Protein AF-G5HTU9-F1 (afdb_monomer_lite)

Sequence (169 aa):
MPLFLYNPYCRKKLRLLSTNLLGSVDKVDIRNYYQKNGSIEEQVMELTSGKGVNKVIIAGGDVDTFLTAIKVLKPGGKIGKVNYIGEGDYIKIPRVEWGCGMGHKQISAGLMPGGRLRMEKLISLIETGRINPSRLVTHKFYGFDKVEEALLMMKDKPRDLIQPIVFIE

pLDDT: mean 80.57, std 23.9, range [22.2, 98.25]

Organism: NCBI:txid742733

Secondary structure (DSSP, 8-state):
-EEEE--TTS-S--------TTS---------TTTSSS-HHHHHHHHTTT--EEEEEE-S--TTHHHHHHHHEEEEEEEEE-----S-S-----TTTTTTTTS--EEEE-PPP-SHHHHHHHHHHHHTTS--GGGGEEEEEESTTHHHHHHHHHHH--TT-SEEEEE--

InterPro domains:
  IPR036291 NAD(P)-binding domain superfamily [SSF51735] (35-130)

Structure (mmCIF, N/CA/C/O backbone):
data_AF-G5HTU9-F1
#
_entry.id   AF-G5HTU9-F1
#
loop_
_atom_site.group_PDB
_atom_site.id
_atom_site.type_symbol
_atom_site.label_atom_id
_atom_site.label_alt_id
_atom_site.label_comp_id
_atom_site.label_asym_id
_atom_site.label_entity_id
_atom_site.label_seq_id
_atom_site.pdbx_PDB_ins_code
_atom_site.Cartn_x
_atom_site.Cartn_y
_atom_site.Cartn_z
_atom_site.occupancy
_atom_site.B_iso_or_equiv
_atom_site.auth_seq_id
_atom_site.auth_comp_id
_atom_site.auth_asym_id
_atom_site.auth_atom_id
_atom_site.pdbx_PDB_model_num
ATOM 1 N N . MET A 1 1 ? -8.155 -9.174 11.747 1.00 34.41 1 MET A N 1
ATOM 2 C CA . MET A 1 1 ? -8.238 -8.793 10.319 1.00 34.41 1 MET A CA 1
ATOM 3 C C . MET A 1 1 ? -7.365 -7.568 10.007 1.00 34.41 1 MET A C 1
ATOM 5 O O . MET A 1 1 ? -7.586 -6.542 10.653 1.00 34.41 1 MET A O 1
ATOM 9 N N . PRO A 1 2 ? -6.352 -7.675 9.118 1.00 32.47 2 PRO A N 1
ATOM 10 C CA . PRO A 1 2 ? -5.620 -6.539 8.549 1.00 32.47 2 PRO A CA 1
ATOM 11 C C . PRO A 1 2 ? -6.308 -5.976 7.287 1.00 32.47 2 PRO A C 1
ATOM 13 O O . PRO A 1 2 ? -6.777 -6.735 6.446 1.00 32.47 2 PRO A O 1
ATOM 16 N N . LEU A 1 3 ? -6.372 -4.651 7.171 1.00 42.00 3 LEU A N 1
ATOM 17 C CA . LEU A 1 3 ? -6.901 -3.884 6.036 1.00 42.00 3 LEU A CA 1
ATOM 18 C C . LEU A 1 3 ? -5.735 -3.336 5.208 1.00 42.00 3 LEU A C 1
ATOM 20 O O . LEU A 1 3 ? -4.813 -2.810 5.811 1.00 42.00 3 LEU A O 1
ATOM 24 N N . PHE A 1 4 ? -5.764 -3.386 3.877 1.00 42.66 4 PHE A N 1
ATOM 25 C CA . PHE A 1 4 ? -4.778 -2.696 3.031 1.00 42.66 4 PHE A CA 1
ATOM 26 C C . PHE A 1 4 ? -5.467 -1.573 2.249 1.00 42.66 4 PHE A C 1
ATOM 28 O O . PHE A 1 4 ? -6.400 -1.838 1.496 1.00 42.66 4 PHE A O 1
ATOM 35 N N . LEU A 1 5 ? -5.015 -0.331 2.435 1.00 47.06 5 LEU A N 1
ATOM 36 C CA . LEU A 1 5 ? -5.490 0.847 1.705 1.00 47.06 5 LEU A CA 1
ATOM 37 C C . LEU A 1 5 ? -4.449 1.234 0.644 1.00 47.06 5 LEU A C 1
ATOM 39 O O . LEU A 1 5 ? -3.258 1.330 0.948 1.00 47.06 5 LEU A O 1
ATOM 43 N N . TYR A 1 6 ? -4.892 1.407 -0.603 1.00 40.38 6 TYR A N 1
ATOM 44 C CA . TYR A 1 6 ? -4.060 1.666 -1.781 1.00 40.38 6 TYR A CA 1
ATOM 45 C C . TYR A 1 6 ? -4.617 2.842 -2.612 1.00 40.38 6 TYR A C 1
ATOM 47 O O . TYR A 1 6 ? -5.797 3.164 -2.522 1.00 40.38 6 TYR A O 1
ATOM 55 N N . ASN A 1 7 ? -3.750 3.499 -3.389 1.00 39.03 7 ASN A N 1
ATOM 56 C CA . ASN A 1 7 ? -3.936 4.839 -3.967 1.00 39.03 7 ASN A CA 1
ATOM 57 C C . ASN A 1 7 ? -4.944 4.902 -5.148 1.00 39.03 7 ASN A C 1
ATOM 59 O O . ASN A 1 7 ? -4.888 4.015 -6.003 1.00 39.03 7 ASN A O 1
ATOM 63 N N . PRO A 1 8 ? -5.760 5.976 -5.284 1.00 37.50 8 PRO A N 1
ATOM 64 C CA . PRO A 1 8 ? -6.636 6.238 -6.442 1.00 37.50 8 PRO A CA 1
ATOM 65 C C . PRO A 1 8 ? -5.944 6.418 -7.813 1.00 37.50 8 PRO A C 1
ATOM 67 O O . PRO A 1 8 ? -6.602 6.274 -8.843 1.00 37.50 8 PRO A O 1
ATOM 70 N N . TYR A 1 9 ? -4.635 6.677 -7.879 1.00 39.94 9 TYR A N 1
ATOM 71 C CA . TYR A 1 9 ? -3.919 6.838 -9.156 1.00 39.94 9 TYR A CA 1
ATOM 72 C C . TYR A 1 9 ? -3.572 5.517 -9.856 1.00 39.94 9 TYR A C 1
ATOM 74 O O . TYR A 1 9 ? -3.243 5.520 -11.037 1.00 39.94 9 TYR A O 1
ATOM 82 N N . CYS A 1 10 ? -3.675 4.380 -9.167 1.00 37.09 10 CYS A N 1
ATOM 83 C CA . CYS A 1 10 ? -3.640 3.067 -9.802 1.00 37.09 10 CYS A CA 1
ATOM 84 C C . CYS A 1 10 ? -5.078 2.548 -9.855 1.00 37.09 10 CYS A C 1
ATOM 86 O O . CYS A 1 10 ? -5.575 1.972 -8.889 1.00 37.09 10 CYS A O 1
ATOM 88 N N . ARG A 1 11 ? -5.761 2.710 -10.996 1.00 38.88 11 ARG A N 1
ATOM 89 C CA . ARG A 1 11 ? -7.130 2.196 -11.240 1.00 38.88 11 ARG A CA 1
ATOM 90 C C . ARG A 1 11 ? -7.223 0.657 -11.278 1.00 38.88 11 ARG A C 1
ATOM 92 O O . ARG A 1 11 ? -8.135 0.099 -11.885 1.00 38.88 11 ARG A O 1
ATOM 99 N N . LYS A 1 12 ? -6.308 -0.054 -10.617 1.00 33.50 12 LYS A N 1
ATOM 100 C CA . LYS A 1 12 ? -6.437 -1.473 -10.299 1.00 33.50 12 LYS A CA 1
ATOM 101 C C . LYS A 1 12 ? -6.862 -1.617 -8.846 1.00 33.50 12 LYS A C 1
ATOM 103 O O . LYS A 1 12 ? -6.066 -1.408 -7.941 1.00 33.50 12 LYS A O 1
ATOM 108 N N . LYS A 1 13 ? -8.131 -2.006 -8.682 1.00 33.81 13 LYS A N 1
ATOM 109 C CA . LYS A 1 13 ? -8.723 -2.747 -7.557 1.00 33.81 13 LYS A CA 1
ATOM 110 C C . LYS A 1 13 ? -8.039 -2.481 -6.206 1.00 33.81 13 LYS A C 1
ATOM 112 O O . LYS A 1 13 ? -7.038 -3.120 -5.891 1.00 33.81 13 LYS A O 1
ATOM 117 N N . LEU A 1 14 ? -8.624 -1.605 -5.383 1.00 33.94 14 LEU A N 1
ATOM 118 C CA . LEU A 1 14 ? -8.323 -1.540 -3.951 1.00 33.94 14 LEU A CA 1
ATOM 119 C C . LEU A 1 14 ? -8.501 -2.954 -3.377 1.00 33.94 14 LEU A C 1
ATOM 121 O O . LEU A 1 14 ? -9.623 -3.415 -3.195 1.00 33.94 14 LEU A O 1
ATOM 125 N N . ARG A 1 15 ? -7.406 -3.694 -3.197 1.00 35.00 15 ARG A N 1
ATOM 126 C CA . ARG A 1 15 ? -7.474 -5.090 -2.775 1.00 35.00 15 ARG A CA 1
ATOM 127 C C . ARG A 1 15 ? -7.245 -5.132 -1.280 1.00 35.00 15 ARG A C 1
ATOM 129 O O . ARG A 1 15 ? -6.113 -5.078 -0.807 1.00 35.00 15 ARG A O 1
ATOM 136 N N . LEU A 1 16 ? -8.342 -5.244 -0.546 1.00 35.56 16 LEU A N 1
ATOM 137 C CA . LEU A 1 16 ? -8.274 -5.636 0.845 1.00 35.56 16 LEU A CA 1
ATOM 138 C C . LEU A 1 16 ? -7.756 -7.070 0.929 1.00 35.56 16 LEU A C 1
ATOM 140 O O . LEU A 1 16 ? -8.362 -7.985 0.378 1.00 35.56 16 LEU A O 1
ATOM 144 N N . LEU A 1 17 ? -6.624 -7.276 1.592 1.00 32.84 17 LEU A N 1
ATOM 145 C CA . LEU A 1 17 ? -6.126 -8.612 1.898 1.00 32.84 17 LEU A CA 1
ATOM 146 C C . LEU A 1 17 ? -6.204 -8.821 3.409 1.00 32.84 17 LEU A C 1
ATOM 148 O O . LEU A 1 17 ? -5.296 -8.454 4.150 1.00 32.84 17 LEU A O 1
ATOM 152 N N . SER A 1 18 ? -7.305 -9.416 3.863 1.00 32.22 18 SER A N 1
ATOM 153 C CA . SER A 1 18 ? -7.411 -9.970 5.208 1.00 32.22 18 SER A CA 1
ATOM 154 C C . SER A 1 18 ? -6.651 -11.294 5.280 1.00 32.22 18 SER A C 1
ATOM 156 O O . SER A 1 18 ? -6.991 -12.259 4.602 1.00 32.22 18 SER A O 1
ATOM 158 N N . THR A 1 19 ? -5.627 -11.371 6.126 1.00 26.28 19 THR A N 1
ATOM 159 C CA . THR A 1 19 ? -5.022 -12.641 6.545 1.00 26.28 19 THR A CA 1
ATOM 160 C C . THR A 1 19 ? -5.376 -12.913 8.006 1.00 26.28 19 THR A C 1
ATOM 162 O O . THR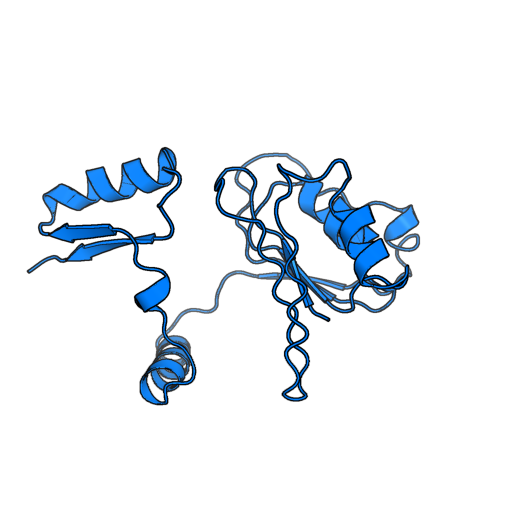 A 1 19 ? -5.076 -12.110 8.894 1.00 26.28 19 THR A O 1
ATOM 165 N N . ASN A 1 20 ? -6.044 -14.040 8.262 1.00 26.05 20 ASN A N 1
ATOM 166 C CA . ASN A 1 20 ? -6.108 -14.650 9.588 1.00 26.05 20 ASN A CA 1
ATOM 167 C C . ASN A 1 20 ? -4.955 -15.658 9.709 1.00 26.05 20 ASN A C 1
ATOM 169 O O . ASN A 1 20 ? -4.642 -16.377 8.765 1.00 26.05 20 ASN A O 1
ATOM 173 N N . LEU A 1 21 ? -4.324 -15.707 10.883 1.00 28.39 21 LEU A N 1
ATOM 174 C CA . LEU A 1 21 ? -3.173 -16.560 11.220 1.00 28.39 21 LEU A CA 1
ATOM 175 C C . LEU A 1 21 ? -3.516 -18.067 11.348 1.00 28.39 21 LEU A C 1
ATOM 177 O O . LEU A 1 21 ? -2.712 -18.820 11.879 1.00 28.39 21 LEU A O 1
ATOM 181 N N . LEU A 1 22 ? -4.688 -18.510 10.873 1.00 23.61 22 LEU A N 1
ATOM 182 C CA . LEU A 1 22 ? -5.266 -19.836 11.153 1.00 23.61 22 LEU A CA 1
ATOM 183 C C . LEU A 1 22 ? -5.683 -20.646 9.907 1.00 23.61 22 LEU A C 1
ATOM 185 O O . LEU A 1 22 ? -6.482 -21.566 10.005 1.00 23.61 22 LEU A O 1
ATOM 189 N N . GLY A 1 23 ? -5.139 -20.355 8.723 1.00 25.12 23 GLY A N 1
ATOM 190 C CA . GLY A 1 23 ? -5.302 -21.241 7.556 1.00 25.12 23 GLY A CA 1
ATOM 191 C C . GLY A 1 23 ? -6.680 -21.228 6.871 1.00 25.12 23 GLY A C 1
ATOM 192 O O . GLY A 1 23 ? -6.787 -21.733 5.758 1.00 25.12 23 GLY A O 1
ATOM 193 N N . SER A 1 24 ? -7.702 -20.578 7.435 1.00 22.20 24 SER A N 1
ATOM 194 C CA . SER A 1 24 ? -8.938 -20.226 6.726 1.00 22.20 24 SER A CA 1
ATOM 195 C C . SER A 1 24 ? -8.821 -18.814 6.144 1.00 22.20 24 SER A C 1
ATOM 197 O O . SER A 1 24 ? -8.826 -17.799 6.847 1.00 22.20 24 SER A O 1
ATOM 199 N N . VAL A 1 25 ? -8.634 -18.734 4.827 1.00 31.20 25 VAL A N 1
ATOM 200 C CA . VAL A 1 25 ? -8.577 -17.454 4.116 1.00 31.20 25 VAL A CA 1
ATOM 201 C C . VAL A 1 25 ? -10.006 -16.994 3.841 1.00 31.20 25 VAL A C 1
ATOM 203 O O . VAL A 1 25 ? -10.514 -17.182 2.737 1.00 31.20 25 VAL A O 1
ATOM 206 N N . ASP A 1 26 ? -10.644 -16.350 4.815 1.00 27.16 26 ASP A N 1
ATOM 207 C CA . ASP A 1 26 ? -11.806 -15.509 4.524 1.00 27.16 26 ASP A CA 1
ATOM 208 C C . ASP A 1 26 ? -11.289 -14.288 3.750 1.00 27.16 26 ASP A C 1
ATOM 210 O O . ASP A 1 26 ? -10.892 -13.263 4.315 1.00 27.16 26 ASP A O 1
ATOM 214 N N . LYS A 1 27 ? -11.170 -14.447 2.427 1.00 30.50 27 LYS A N 1
ATOM 215 C CA . LYS A 1 27 ? -10.843 -13.369 1.494 1.00 30.50 27 LYS A CA 1
ATOM 216 C C . LYS A 1 27 ? -12.007 -12.389 1.510 1.00 30.50 27 LYS A C 1
ATOM 218 O O . LYS A 1 27 ? -12.989 -12.586 0.799 1.00 30.50 27 LYS A O 1
ATOM 223 N N . VAL A 1 28 ? -11.885 -11.313 2.274 1.00 35.22 28 VAL A N 1
ATOM 224 C CA . VAL A 1 28 ? -12.794 -10.179 2.129 1.00 35.22 28 VAL A CA 1
ATOM 225 C C . VAL A 1 28 ? -12.364 -9.414 0.874 1.00 35.22 28 VAL A C 1
ATOM 227 O O . VAL A 1 28 ? -11.503 -8.541 0.916 1.00 35.22 28 VAL A O 1
ATOM 230 N N . ASP A 1 29 ? -12.906 -9.812 -0.280 1.00 38.22 29 ASP A N 1
ATOM 231 C CA . ASP A 1 29 ? -12.712 -9.150 -1.576 1.00 38.22 29 ASP A CA 1
ATOM 232 C C . ASP A 1 29 ? -13.534 -7.853 -1.586 1.00 38.22 29 ASP A C 1
ATOM 234 O O . ASP A 1 29 ? -14.708 -7.857 -1.961 1.00 38.22 29 ASP A O 1
ATOM 238 N N . ILE A 1 30 ? -12.938 -6.732 -1.160 1.00 46.31 30 ILE A N 1
ATOM 239 C CA . ILE A 1 30 ? -13.519 -5.412 -1.441 1.00 46.31 30 ILE A CA 1
ATOM 240 C C . ILE A 1 30 ? -13.403 -5.188 -2.947 1.00 46.31 30 ILE A C 1
ATOM 242 O O . ILE A 1 30 ? -12.391 -4.734 -3.482 1.00 46.31 30 ILE A O 1
ATOM 246 N N . ARG A 1 31 ? -14.453 -5.584 -3.662 1.00 40.22 31 ARG A N 1
ATOM 247 C CA . ARG A 1 31 ? -14.593 -5.318 -5.086 1.00 40.22 31 ARG A CA 1
ATOM 248 C C . ARG A 1 31 ? -14.953 -3.849 -5.259 1.00 40.22 31 ARG A C 1
ATOM 250 O O . ARG A 1 31 ? -16.093 -3.470 -5.039 1.00 40.22 31 ARG A O 1
ATOM 257 N N . ASN A 1 32 ? -13.975 -3.093 -5.750 1.00 48.50 32 ASN A N 1
ATOM 258 C CA . ASN A 1 32 ? -14.140 -1.826 -6.460 1.00 48.50 32 ASN A CA 1
ATOM 259 C C . ASN A 1 32 ? -14.778 -0.672 -5.672 1.00 48.50 32 ASN A C 1
ATOM 261 O O . ASN A 1 32 ? -15.993 -0.519 -5.642 1.00 48.50 32 ASN A O 1
ATOM 265 N N . TYR A 1 33 ? -13.919 0.266 -5.262 1.00 45.69 33 TYR A N 1
ATOM 266 C CA . TYR A 1 33 ? -14.271 1.668 -4.996 1.00 45.69 33 TYR A CA 1
ATOM 267 C C . TYR A 1 33 ? -15.170 2.288 -6.093 1.00 45.69 33 TYR A C 1
ATOM 269 O O . TYR A 1 33 ? -16.006 3.127 -5.802 1.00 45.69 33 TYR A O 1
ATOM 277 N N . TYR A 1 34 ? -15.030 1.840 -7.350 1.00 44.84 34 TYR A N 1
ATOM 278 C CA . TYR A 1 34 ? -15.718 2.408 -8.518 1.00 44.84 34 TYR A CA 1
ATOM 279 C C . TYR A 1 34 ? -17.056 1.753 -8.911 1.00 44.84 34 TYR A C 1
ATOM 281 O O . TYR A 1 34 ? -17.706 2.259 -9.818 1.00 44.84 34 TYR A O 1
ATOM 289 N N . GLN A 1 35 ? -17.457 0.617 -8.324 1.00 43.03 35 GLN A N 1
ATOM 290 C CA . GLN A 1 35 ? -18.663 -0.123 -8.766 1.00 43.03 35 GLN A CA 1
ATOM 291 C C . GLN A 1 35 ? -19.753 -0.261 -7.699 1.00 43.03 35 GLN A C 1
ATOM 293 O O . GLN A 1 35 ? -20.838 -0.740 -8.018 1.00 43.03 35 GLN A O 1
ATOM 298 N N . LYS A 1 36 ? -19.498 0.145 -6.451 1.00 50.28 36 LYS A N 1
ATOM 299 C CA . LYS A 1 36 ? -20.504 0.151 -5.385 1.00 50.28 36 LYS A CA 1
ATOM 300 C C . LYS A 1 36 ? -20.721 1.576 -4.884 1.00 50.28 36 LYS A C 1
ATOM 302 O O . LYS A 1 36 ? -19.761 2.260 -4.551 1.00 50.28 36 LYS A O 1
ATOM 307 N N . ASN A 1 37 ? -21.982 1.994 -4.822 1.00 54.78 37 ASN A N 1
ATOM 308 C CA . ASN A 1 37 ? -22.403 3.254 -4.213 1.00 54.78 37 ASN A CA 1
ATOM 309 C C . ASN A 1 37 ? -22.162 3.171 -2.694 1.00 54.78 37 ASN A C 1
ATOM 311 O O . ASN A 1 37 ? -22.923 2.499 -2.005 1.00 54.78 37 ASN A O 1
ATOM 315 N N . GLY A 1 38 ? -21.094 3.788 -2.181 1.00 67.25 38 GLY A N 1
ATOM 316 C CA . GLY A 1 38 ? -20.820 3.865 -0.739 1.00 67.25 38 GLY A CA 1
ATOM 317 C C . GLY A 1 38 ? -19.344 4.088 -0.406 1.00 67.25 38 GLY A C 1
ATOM 318 O O . GLY A 1 38 ? -18.455 3.721 -1.179 1.00 67.25 38 GLY A O 1
ATOM 319 N N . SER A 1 39 ? -19.079 4.682 0.756 1.00 82.94 39 SER A N 1
ATOM 320 C CA . SER A 1 39 ? -17.719 4.938 1.248 1.00 82.94 39 SER A CA 1
ATOM 321 C C . SER A 1 39 ? -16.966 3.635 1.567 1.00 82.94 39 SER A C 1
ATOM 323 O O . SER A 1 39 ? -17.566 2.581 1.797 1.00 82.94 39 SER A O 1
ATOM 325 N N . ILE A 1 40 ? -15.628 3.681 1.586 1.00 81.62 40 ILE A N 1
ATOM 326 C CA . ILE A 1 40 ? -14.805 2.509 1.944 1.00 81.62 40 ILE A CA 1
ATOM 327 C C . ILE A 1 40 ? -15.074 2.113 3.399 1.00 81.62 40 ILE A C 1
ATOM 329 O O . ILE A 1 40 ? -15.109 0.930 3.732 1.00 81.62 40 ILE A O 1
ATOM 333 N N . GLU A 1 41 ? -15.274 3.106 4.258 1.00 85.94 41 GLU A N 1
ATOM 334 C CA . GLU A 1 41 ? -15.581 2.947 5.668 1.00 85.94 41 GLU A CA 1
ATOM 335 C C . GLU A 1 41 ? -16.854 2.131 5.867 1.00 85.94 41 GLU A C 1
ATOM 337 O O . GLU A 1 41 ? -16.813 1.125 6.571 1.00 85.94 41 GLU A O 1
ATOM 342 N N . GLU A 1 42 ? -17.951 2.506 5.204 1.00 86.88 42 GLU A N 1
ATOM 343 C CA . GLU A 1 42 ? -19.227 1.782 5.278 1.00 86.88 42 GLU A CA 1
ATOM 344 C C . GLU A 1 42 ? -19.074 0.332 4.827 1.00 86.88 42 GLU A C 1
ATOM 346 O O . GLU A 1 42 ? -19.485 -0.575 5.547 1.00 86.88 42 GLU A O 1
ATOM 351 N N . GLN A 1 43 ? -18.404 0.099 3.695 1.00 82.94 43 GLN A N 1
ATOM 352 C CA . GLN A 1 43 ? -18.181 -1.255 3.181 1.00 82.94 43 GLN A CA 1
ATOM 353 C C . GLN A 1 43 ? -17.369 -2.111 4.163 1.00 82.94 43 GLN A C 1
ATOM 355 O O . GLN A 1 43 ? -17.686 -3.278 4.393 1.00 82.94 43 GLN A O 1
ATOM 360 N N . VAL A 1 44 ? -16.321 -1.549 4.774 1.00 84.62 44 VAL A N 1
ATOM 361 C CA . VAL A 1 44 ? -15.520 -2.261 5.781 1.00 84.62 44 VAL A CA 1
ATOM 362 C C . VAL A 1 44 ? -16.344 -2.540 7.034 1.00 84.62 44 VAL A C 1
ATOM 364 O O . VAL A 1 44 ? -16.246 -3.631 7.600 1.00 84.62 44 VAL A O 1
ATOM 367 N N . MET A 1 45 ? -17.150 -1.579 7.480 1.00 86.19 45 MET A N 1
ATOM 368 C CA . MET A 1 45 ? -17.998 -1.747 8.657 1.00 86.19 45 MET A CA 1
ATOM 369 C C . MET A 1 45 ? -19.078 -2.802 8.411 1.00 86.19 45 MET A C 1
ATOM 371 O O . MET A 1 45 ? -19.245 -3.677 9.254 1.00 86.19 45 MET A O 1
ATOM 375 N N . GLU A 1 46 ? -19.722 -2.813 7.245 1.00 87.00 46 GLU A N 1
ATOM 376 C CA . GLU A 1 46 ? -20.687 -3.844 6.844 1.00 87.00 46 GLU A CA 1
ATOM 377 C C . GLU A 1 46 ? -20.047 -5.241 6.856 1.00 87.00 46 GLU A C 1
ATOM 379 O O . GLU A 1 46 ? -20.519 -6.144 7.551 1.00 87.00 46 GLU A O 1
ATOM 384 N N . LEU A 1 47 ? -18.895 -5.396 6.192 1.00 83.12 47 LEU A N 1
ATOM 385 C CA . LEU A 1 47 ? -18.150 -6.661 6.124 1.00 83.12 47 LEU A CA 1
ATOM 386 C C . LEU A 1 47 ? -17.647 -7.154 7.485 1.00 83.12 47 LEU A C 1
ATOM 388 O O . LEU A 1 47 ? -17.316 -8.328 7.641 1.00 83.12 47 LEU A O 1
ATOM 392 N N . THR A 1 48 ? -17.558 -6.263 8.469 1.00 85.00 48 THR A N 1
ATOM 393 C CA . THR A 1 48 ? -17.111 -6.583 9.829 1.00 85.00 48 THR A CA 1
ATOM 394 C C . THR A 1 48 ? -18.247 -6.532 10.849 1.00 85.00 48 THR A C 1
ATOM 396 O O . THR A 1 48 ? -17.979 -6.552 12.054 1.00 85.00 48 THR A O 1
ATOM 399 N N . SER A 1 49 ? -19.504 -6.478 10.393 1.00 90.00 49 SER A N 1
ATOM 400 C CA . SER A 1 49 ? -20.704 -6.407 11.240 1.00 90.00 49 SER A CA 1
ATOM 401 C C . SER A 1 49 ? -20.632 -5.267 12.266 1.00 90.00 49 SER A C 1
ATOM 403 O O . SER A 1 49 ? -20.873 -5.460 13.457 1.00 90.00 49 SER A O 1
ATOM 405 N N . GLY A 1 50 ? -20.190 -4.094 11.815 1.00 90.06 50 GLY A N 1
ATOM 406 C CA . GLY A 1 50 ? -20.020 -2.886 12.619 1.00 90.06 50 GLY A CA 1
ATOM 407 C C . GLY A 1 50 ? -18.813 -2.900 13.561 1.00 90.06 50 GLY A C 1
ATOM 408 O O . GLY A 1 50 ? -18.625 -1.953 14.319 1.00 90.06 50 GLY A O 1
ATOM 409 N N . LYS A 1 51 ? -17.978 -3.949 13.551 1.00 90.25 51 LYS A N 1
ATOM 410 C CA . LYS A 1 51 ? -16.858 -4.073 14.500 1.00 90.25 51 LYS A CA 1
ATOM 411 C C . LYS A 1 51 ? -15.589 -3.366 14.032 1.00 90.25 51 LYS A C 1
ATOM 413 O O . LYS A 1 51 ? -14.741 -3.071 14.869 1.00 90.25 51 LYS A O 1
ATOM 418 N N . GLY A 1 52 ? -15.394 -3.172 12.733 1.00 90.00 52 GLY A N 1
ATOM 419 C CA . GLY A 1 52 ? -14.142 -2.673 12.165 1.00 90.00 52 GLY A CA 1
ATOM 420 C C . GLY A 1 52 ? -13.007 -3.708 12.159 1.00 90.00 52 GLY A C 1
ATOM 421 O O . GLY A 1 52 ? -13.201 -4.910 12.380 1.00 90.00 52 GLY A O 1
ATOM 422 N N . VAL A 1 53 ? -11.781 -3.241 11.920 1.00 89.12 53 VAL A N 1
ATOM 423 C CA . VAL A 1 53 ? -10.577 -4.069 11.724 1.00 89.12 53 VAL A CA 1
ATOM 424 C C . VAL A 1 53 ? -9.562 -3.921 12.857 1.00 89.12 53 VAL A C 1
ATOM 426 O O . VAL A 1 53 ? -9.498 -2.906 13.544 1.00 89.12 53 VAL A O 1
ATOM 429 N N . ASN A 1 54 ? -8.733 -4.948 13.068 1.00 91.00 54 ASN A N 1
ATOM 430 C CA . ASN A 1 54 ? -7.710 -4.920 14.123 1.00 91.00 54 ASN A CA 1
ATOM 431 C C . ASN A 1 54 ? -6.443 -4.175 13.692 1.00 91.00 54 ASN A C 1
ATOM 433 O O . ASN A 1 54 ? -5.733 -3.620 14.530 1.00 91.00 54 ASN A O 1
ATOM 437 N N . LYS A 1 55 ? -6.110 -4.245 12.400 1.00 92.44 55 LYS A N 1
ATOM 438 C CA . LYS A 1 55 ? -4.906 -3.639 11.836 1.00 92.44 55 LYS A CA 1
ATOM 439 C C . LYS A 1 55 ? -5.227 -3.004 10.490 1.00 92.44 55 LYS A C 1
ATOM 441 O O . LYS A 1 55 ? -6.060 -3.531 9.757 1.00 92.44 55 LYS A O 1
ATOM 446 N N . VAL A 1 56 ? -4.535 -1.926 10.150 1.00 90.81 56 VAL A N 1
ATOM 447 C CA . VAL A 1 56 ? -4.596 -1.283 8.833 1.00 90.81 56 VAL A CA 1
ATOM 448 C C . VAL A 1 56 ? -3.177 -1.086 8.316 1.00 90.81 56 VAL A C 1
ATOM 450 O O . VAL A 1 56 ? -2.281 -0.741 9.079 1.00 90.81 56 VAL A O 1
ATOM 453 N N . ILE A 1 57 ? -2.964 -1.308 7.028 1.00 90.94 57 ILE A N 1
ATOM 454 C CA . ILE A 1 57 ? -1.731 -1.040 6.305 1.00 90.94 57 ILE A CA 1
ATOM 455 C C . ILE A 1 57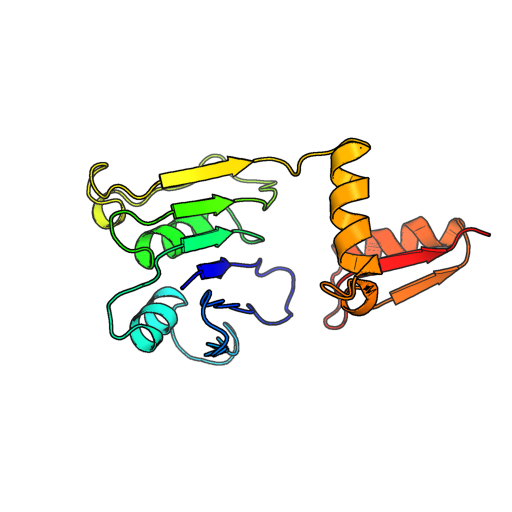 ? -2.049 -0.023 5.212 1.00 90.94 57 ILE A C 1
ATOM 457 O O . ILE A 1 57 ? -2.877 -0.279 4.340 1.00 90.94 57 ILE A O 1
ATOM 461 N N . ILE A 1 58 ? -1.393 1.132 5.259 1.00 88.94 58 ILE A N 1
ATOM 462 C CA . ILE A 1 58 ? -1.527 2.189 4.253 1.00 88.94 58 ILE A CA 1
ATOM 463 C C . ILE A 1 58 ? -0.356 2.053 3.276 1.00 88.94 58 ILE A C 1
ATOM 465 O O . ILE A 1 58 ? 0.786 2.395 3.602 1.00 88.94 58 ILE A O 1
ATOM 469 N N . ALA A 1 59 ? -0.649 1.534 2.085 1.00 89.62 59 ALA A N 1
ATOM 470 C CA . ALA A 1 59 ? 0.306 1.273 1.005 1.00 89.62 59 ALA A CA 1
ATOM 471 C C . ALA A 1 59 ? 0.064 2.153 -0.237 1.00 89.62 59 ALA A C 1
ATOM 473 O O . ALA A 1 59 ? 0.720 1.984 -1.259 1.00 89.62 59 ALA A O 1
ATOM 474 N N . GLY A 1 60 ? -0.876 3.090 -0.149 1.00 82.75 60 GLY A N 1
ATOM 475 C CA . GLY A 1 60 ? -1.187 4.080 -1.166 1.00 82.75 60 GLY A CA 1
ATOM 476 C C . GLY A 1 60 ? -2.244 5.054 -0.645 1.00 82.75 60 GLY A C 1
ATOM 477 O O . GLY A 1 60 ? -2.782 4.845 0.439 1.00 82.75 60 GLY A O 1
ATOM 478 N N . GLY A 1 61 ? -2.523 6.101 -1.411 1.00 86.25 61 GLY A N 1
ATOM 479 C CA . GLY A 1 61 ? -3.462 7.163 -1.072 1.00 86.25 61 GLY A CA 1
ATOM 480 C C . GLY A 1 61 ? -2.750 8.496 -0.882 1.00 86.25 61 GLY A C 1
ATOM 481 O O . GLY A 1 61 ? -1.585 8.645 -1.261 1.00 86.25 61 GLY A O 1
ATOM 482 N N . ASP A 1 62 ? -3.467 9.430 -0.283 1.00 87.25 62 ASP A N 1
ATOM 483 C CA . ASP A 1 62 ? -3.060 10.797 0.033 1.00 87.25 62 ASP A CA 1
ATOM 484 C C . ASP A 1 62 ? -3.074 11.038 1.559 1.00 87.25 62 ASP A C 1
ATOM 486 O O . ASP A 1 62 ? -3.110 10.100 2.367 1.00 87.25 62 ASP A O 1
ATOM 490 N N . VAL A 1 63 ? -3.034 12.309 1.960 1.00 88.62 63 VAL A N 1
ATOM 491 C CA . VAL A 1 63 ? -3.104 12.740 3.362 1.00 88.62 63 VAL A CA 1
ATOM 492 C C . VAL A 1 63 ? -4.410 12.356 4.069 1.00 88.62 63 VAL A C 1
ATOM 494 O O . VAL A 1 63 ? -4.395 12.127 5.282 1.00 88.62 63 VAL A O 1
ATOM 497 N N . ASP A 1 64 ? -5.520 12.223 3.341 1.00 88.25 64 ASP A N 1
ATOM 498 C CA . ASP A 1 64 ? -6.845 11.957 3.911 1.00 88.25 64 ASP A CA 1
ATOM 499 C C . ASP A 1 64 ? -7.095 10.453 4.120 1.00 88.25 64 ASP A C 1
ATOM 501 O O . ASP A 1 64 ? -7.990 10.058 4.868 1.00 88.25 64 ASP A O 1
ATOM 505 N N . THR A 1 65 ? -6.230 9.584 3.589 1.00 88.19 65 THR A N 1
ATOM 506 C CA . THR A 1 65 ? -6.320 8.120 3.775 1.00 88.19 65 THR A CA 1
ATOM 507 C C . THR A 1 65 ? -6.224 7.696 5.251 1.00 88.19 65 THR A C 1
ATOM 509 O O . THR A 1 65 ? -6.751 6.652 5.652 1.00 88.19 65 THR A O 1
ATOM 512 N N . PHE A 1 66 ? -5.593 8.517 6.097 1.00 88.88 66 PHE A N 1
ATOM 513 C CA . PHE A 1 66 ? -5.562 8.302 7.546 1.00 88.88 66 PHE A CA 1
ATOM 514 C C . PHE A 1 66 ? -6.942 8.433 8.199 1.00 88.88 66 PHE A C 1
ATOM 516 O O . PHE A 1 66 ? -7.211 7.718 9.167 1.00 88.88 66 PHE A O 1
ATOM 523 N N . LEU A 1 67 ? -7.831 9.273 7.659 1.00 91.69 67 LEU A N 1
ATOM 524 C CA . LEU A 1 67 ? -9.201 9.424 8.156 1.00 91.69 67 LEU A CA 1
ATOM 525 C C . LEU A 1 67 ? -9.951 8.097 8.024 1.00 91.69 67 LEU A C 1
ATOM 527 O O . LEU A 1 67 ? -10.453 7.569 9.018 1.00 91.69 67 LEU A O 1
ATOM 531 N N . THR A 1 68 ? -9.937 7.514 6.823 1.00 89.88 68 THR A N 1
ATOM 532 C CA . THR A 1 68 ? -10.538 6.204 6.543 1.00 89.88 68 THR A CA 1
ATOM 533 C C . THR A 1 68 ? -9.930 5.126 7.430 1.00 89.88 68 THR A C 1
ATOM 535 O O . THR A 1 68 ? -10.660 4.381 8.082 1.00 89.88 68 THR A O 1
ATOM 538 N N . ALA A 1 69 ? -8.595 5.075 7.521 1.00 91.62 69 ALA A N 1
ATOM 539 C CA . ALA A 1 69 ? -7.894 4.089 8.338 1.00 91.62 69 ALA A CA 1
ATOM 540 C C . ALA A 1 69 ? -8.298 4.155 9.819 1.00 91.62 69 ALA A C 1
ATOM 542 O O . ALA A 1 69 ? -8.506 3.116 10.441 1.00 91.62 69 ALA A O 1
ATOM 543 N N . ILE A 1 70 ? -8.425 5.355 10.392 1.00 94.69 70 ILE A N 1
ATOM 544 C CA . ILE A 1 70 ? -8.768 5.533 11.807 1.00 94.69 70 ILE A CA 1
ATOM 545 C C . ILE A 1 70 ? -10.239 5.212 12.067 1.00 94.69 70 ILE A C 1
ATOM 547 O O . ILE A 1 70 ? -10.528 4.569 13.079 1.00 94.69 70 ILE A O 1
ATOM 551 N N . LYS A 1 71 ? -11.150 5.598 11.165 1.00 93.69 71 LYS A N 1
ATOM 552 C CA . LYS A 1 71 ? -12.592 5.325 11.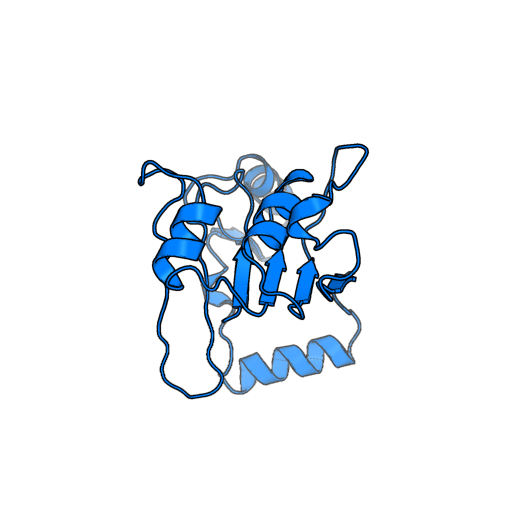286 1.00 93.69 71 LYS A CA 1
ATOM 553 C C . LYS A 1 71 ? -12.898 3.833 11.374 1.00 93.69 71 LYS A C 1
ATOM 555 O O . LYS A 1 71 ? -13.652 3.411 12.244 1.00 93.69 71 LYS A O 1
ATOM 560 N N . VAL A 1 72 ? -12.262 3.029 10.526 1.00 92.69 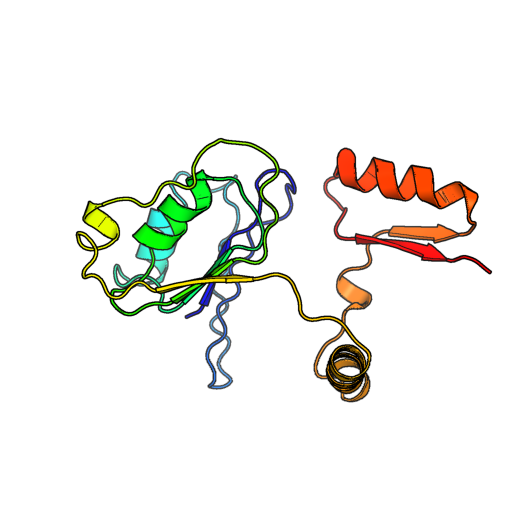72 VAL A N 1
ATOM 561 C CA . VAL A 1 72 ? -12.515 1.579 10.458 1.00 92.69 72 VAL A CA 1
ATOM 562 C C . VAL A 1 72 ? -11.712 0.761 11.469 1.00 92.69 72 VAL A C 1
ATOM 564 O O . VAL A 1 72 ? -11.972 -0.429 11.650 1.00 92.69 72 VAL A O 1
ATOM 567 N N . LEU A 1 73 ? -10.703 1.351 12.115 1.00 93.38 73 LEU A N 1
ATOM 568 C CA . LEU A 1 73 ? -9.862 0.653 13.083 1.00 93.38 73 LEU A CA 1
ATOM 569 C C . LEU A 1 73 ? -10.572 0.526 14.435 1.00 93.38 73 LEU A C 1
ATOM 571 O O . LEU A 1 73 ? -11.111 1.495 14.970 1.00 93.38 73 LEU A O 1
ATOM 575 N N . LYS A 1 74 ? -10.489 -0.655 15.047 1.00 93.88 74 LYS A N 1
ATOM 576 C CA . LYS A 1 74 ? -10.919 -0.875 16.433 1.00 93.88 74 LYS A CA 1
ATOM 577 C C . LYS A 1 74 ? -10.086 -0.053 17.427 1.00 93.88 74 LYS A C 1
ATOM 579 O O . LYS A 1 74 ? -8.904 0.199 17.166 1.00 93.88 74 LYS A O 1
ATOM 584 N N . PRO A 1 75 ? -10.641 0.308 18.597 1.00 95.94 75 PRO A N 1
ATOM 585 C CA . PRO A 1 75 ? -9.829 0.719 19.739 1.00 95.94 75 PRO A CA 1
ATOM 586 C C . PRO A 1 75 ? -8.740 -0.326 20.042 1.00 95.94 75 PRO A C 1
ATOM 588 O O . PRO A 1 75 ? -8.976 -1.528 19.901 1.00 95.94 75 PRO A O 1
ATOM 591 N N . GLY A 1 76 ? -7.531 0.118 20.387 1.00 95.06 76 GLY A N 1
ATOM 592 C CA . GLY A 1 76 ? -6.366 -0.766 20.573 1.00 95.06 76 GLY A CA 1
ATOM 593 C C . GLY A 1 76 ? -5.735 -1.301 19.277 1.00 95.06 76 GLY A C 1
ATOM 594 O O . GLY A 1 76 ? -4.786 -2.088 19.325 1.00 95.06 76 GLY A O 1
ATOM 595 N N . GLY A 1 77 ? -6.263 -0.925 18.108 1.00 93.69 77 GLY A N 1
ATOM 596 C CA . GLY A 1 77 ? -5.748 -1.361 16.814 1.00 93.69 77 GLY A CA 1
ATOM 597 C C . GLY A 1 77 ? -4.434 -0.685 16.409 1.00 93.69 77 GLY A C 1
ATOM 598 O O . GLY A 1 77 ? -3.982 0.283 17.021 1.00 93.69 77 GLY A O 1
ATOM 599 N N . LYS A 1 78 ? -3.823 -1.188 15.327 1.00 95.50 78 LYS A N 1
ATOM 600 C CA . LYS A 1 78 ? -2.550 -0.664 14.798 1.00 95.50 78 LYS A CA 1
ATOM 601 C C . LYS A 1 78 ? -2.633 -0.290 13.322 1.00 95.50 78 LYS A C 1
ATOM 603 O O . LYS A 1 78 ? -3.124 -1.077 12.514 1.00 95.50 78 LYS A O 1
ATOM 608 N N . ILE A 1 79 ? -2.083 0.865 12.970 1.00 93.88 79 ILE A N 1
ATOM 609 C CA . ILE A 1 79 ? -1.918 1.343 11.596 1.00 93.88 79 ILE A CA 1
ATOM 610 C C . ILE A 1 79 ? -0.429 1.298 11.240 1.00 93.88 79 ILE A C 1
ATOM 612 O O . ILE A 1 79 ? 0.390 1.865 11.956 1.00 93.88 79 ILE A O 1
ATOM 616 N N . GLY A 1 80 ? -0.082 0.635 10.137 1.00 93.75 80 GLY A N 1
ATOM 617 C CA . GLY A 1 80 ? 1.261 0.617 9.557 1.00 93.75 80 GLY A CA 1
ATOM 618 C C . GLY A 1 80 ? 1.283 1.321 8.202 1.00 93.75 80 GLY A C 1
ATOM 619 O O . GLY A 1 80 ? 0.628 0.874 7.267 1.00 93.75 80 GLY A O 1
ATOM 620 N N . LYS A 1 81 ? 2.036 2.409 8.062 1.00 92.12 81 LYS A N 1
ATOM 621 C CA . LYS A 1 81 ? 2.131 3.174 6.813 1.00 92.12 81 LYS A CA 1
ATOM 622 C C . LYS A 1 81 ? 3.485 2.970 6.148 1.00 92.12 81 LYS A C 1
ATOM 624 O O . LYS A 1 81 ? 4.523 3.214 6.760 1.00 92.12 81 LYS A O 1
ATOM 629 N N . VAL A 1 82 ? 3.434 2.584 4.875 1.00 91.38 82 VAL A N 1
ATOM 630 C CA . VAL A 1 82 ? 4.599 2.417 3.987 1.00 91.38 82 VAL A CA 1
ATOM 631 C C . VAL A 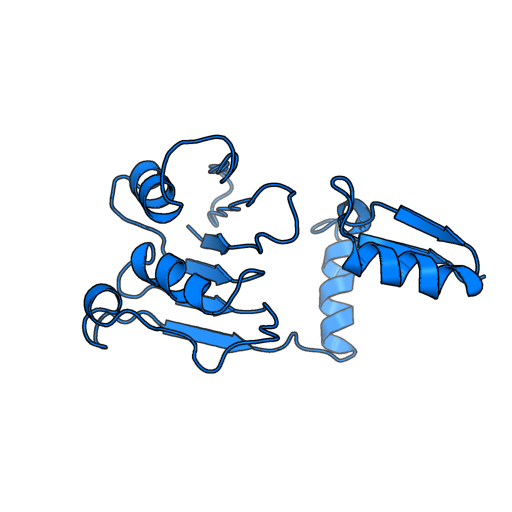1 82 ? 4.486 3.239 2.699 1.00 91.38 82 VAL A C 1
ATOM 633 O O . VAL A 1 82 ? 5.438 3.300 1.932 1.00 91.38 82 VAL A O 1
ATOM 636 N N . ASN A 1 83 ? 3.337 3.886 2.458 1.00 89.94 83 ASN A N 1
ATOM 637 C CA . ASN A 1 83 ? 3.151 4.804 1.331 1.00 89.94 83 ASN A CA 1
ATOM 638 C C . ASN A 1 83 ? 4.134 5.991 1.394 1.00 89.94 83 ASN A C 1
ATOM 640 O O . ASN A 1 83 ? 4.528 6.405 2.484 1.00 89.94 83 ASN A O 1
ATOM 644 N N . TYR A 1 84 ? 4.461 6.604 0.261 1.00 90.06 84 TYR A N 1
ATOM 645 C CA . TYR A 1 84 ? 5.133 7.904 0.202 1.00 90.06 84 TYR A CA 1
ATOM 646 C C . TYR A 1 84 ? 4.087 8.984 -0.111 1.00 90.06 84 T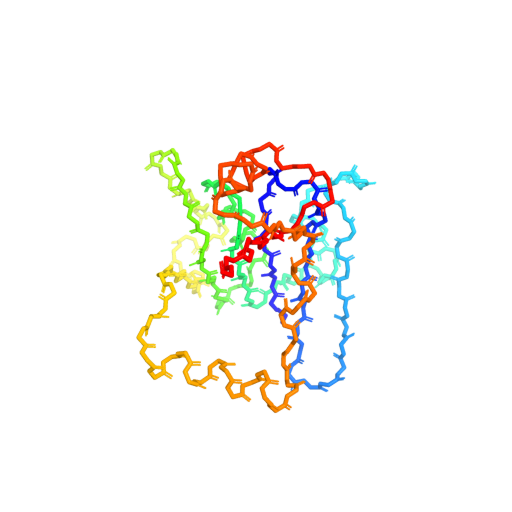YR A C 1
ATOM 648 O O . TYR A 1 84 ? 3.308 8.822 -1.045 1.00 90.06 84 TYR A O 1
ATOM 656 N N . ILE A 1 85 ? 4.021 10.047 0.698 1.00 90.44 85 ILE A N 1
ATOM 657 C CA . ILE A 1 85 ? 3.082 11.164 0.497 1.00 90.44 85 ILE A CA 1
ATOM 658 C C . ILE A 1 85 ? 3.907 12.315 -0.067 1.00 90.44 85 ILE A C 1
ATOM 660 O O . ILE A 1 85 ? 4.815 12.781 0.614 1.00 90.44 85 ILE A O 1
ATOM 664 N N . GLY A 1 86 ? 3.639 12.691 -1.317 1.00 89.38 86 GLY A N 1
ATOM 665 C CA . GLY A 1 86 ? 4.439 13.674 -2.055 1.00 89.38 86 GLY A CA 1
ATOM 666 C C . GLY A 1 86 ? 3.924 15.111 -1.986 1.00 89.38 86 GLY A C 1
ATOM 667 O O . GLY A 1 86 ? 4.618 16.009 -2.442 1.00 89.38 86 GLY A O 1
ATOM 668 N N . GLU A 1 87 ? 2.729 15.332 -1.439 1.00 90.38 87 GLU A N 1
ATOM 669 C CA . GLU A 1 87 ? 2.075 16.642 -1.388 1.00 90.38 87 GLU A CA 1
ATOM 670 C C . GLU A 1 87 ? 1.180 16.780 -0.149 1.00 90.38 87 GLU A C 1
ATOM 672 O O . GLU A 1 87 ? 0.776 15.779 0.453 1.00 90.38 87 GLU A O 1
ATOM 677 N N . GLY A 1 88 ? 0.850 18.028 0.191 1.00 92.69 88 GLY A N 1
ATOM 678 C CA . GLY A 1 88 ? -0.005 18.391 1.319 1.00 92.69 88 GLY A CA 1
ATOM 679 C C . GLY A 1 88 ? 0.768 18.686 2.606 1.00 92.69 88 GLY A C 1
ATOM 680 O O . GLY A 1 88 ? 1.785 18.065 2.906 1.00 92.69 88 GLY A O 1
ATOM 681 N N . ASP A 1 89 ? 0.242 19.628 3.387 1.00 93.38 89 ASP A N 1
ATOM 682 C CA . ASP A 1 89 ? 0.931 20.149 4.574 1.00 93.38 89 ASP A CA 1
ATOM 683 C C . ASP A 1 89 ? 0.761 19.250 5.805 1.00 93.38 89 ASP A C 1
ATOM 685 O O . ASP A 1 89 ? 1.651 19.150 6.650 1.00 93.38 89 ASP A O 1
ATOM 689 N N . TYR A 1 90 ? -0.393 18.582 5.919 1.00 93.81 90 TYR A N 1
ATOM 690 C CA . TYR A 1 90 ? -0.783 17.874 7.137 1.00 93.81 90 TYR A CA 1
ATOM 691 C C . TYR A 1 90 ? -1.430 16.524 6.860 1.00 93.81 90 TYR A C 1
ATOM 693 O O . TYR A 1 90 ? -2.327 16.397 6.030 1.00 93.81 90 TYR A O 1
ATOM 701 N N . ILE A 1 91 ? -1.053 15.537 7.673 1.00 91.88 91 ILE A N 1
ATOM 702 C CA . ILE A 1 91 ? -1.814 14.298 7.839 1.00 91.88 91 ILE A CA 1
ATOM 703 C C . ILE A 1 91 ? -2.902 14.547 8.884 1.00 91.88 91 ILE A C 1
ATOM 705 O O . ILE A 1 91 ? -2.606 14.884 10.032 1.00 91.88 91 ILE A O 1
ATOM 709 N N . LYS A 1 92 ? -4.167 14.361 8.501 1.00 89.31 92 LYS A N 1
ATOM 710 C CA . LYS A 1 92 ? -5.309 14.633 9.380 1.00 89.31 92 LYS A CA 1
ATOM 711 C C . LYS A 1 92 ? -5.670 13.399 10.205 1.00 89.31 92 LYS A C 1
ATOM 713 O O . LYS A 1 92 ? -5.916 12.318 9.671 1.00 89.31 92 LYS A O 1
ATOM 718 N N . ILE A 1 93 ? -5.747 13.580 11.521 1.00 94.81 93 ILE A N 1
ATOM 719 C CA . ILE A 1 93 ? -6.195 12.566 12.481 1.00 94.81 93 ILE A CA 1
ATOM 720 C C . ILE A 1 93 ? -7.554 13.022 13.033 1.00 94.81 93 ILE A C 1
ATOM 722 O O . ILE A 1 93 ? -7.627 14.088 13.648 1.00 94.81 93 ILE A O 1
ATOM 726 N N . PRO A 1 94 ? -8.643 12.259 12.830 1.00 94.69 94 PRO A N 1
ATOM 727 C CA . PRO A 1 94 ? -9.967 12.680 13.252 1.00 94.69 94 PRO A CA 1
ATOM 728 C C . PRO A 1 94 ? -10.119 12.487 14.765 1.00 94.69 94 PRO A C 1
ATOM 730 O O . PRO A 1 94 ? -10.004 11.377 15.286 1.00 94.69 94 PRO A O 1
ATOM 733 N N . ARG A 1 95 ? -10.360 13.588 15.486 1.00 96.56 95 ARG A N 1
ATOM 734 C CA . ARG A 1 95 ? -10.357 13.626 16.959 1.00 96.56 95 ARG A CA 1
ATOM 735 C C . ARG A 1 95 ? -11.325 12.621 17.588 1.00 96.56 95 ARG A C 1
ATOM 737 O O . ARG A 1 95 ? -10.948 11.941 18.540 1.00 96.56 95 ARG A O 1
ATOM 744 N N . VAL A 1 96 ? -12.562 12.551 17.090 1.00 97.00 96 VAL A N 1
ATOM 745 C CA . VAL A 1 96 ? -13.626 11.721 17.682 1.00 97.00 96 VAL A CA 1
ATOM 746 C C . VAL A 1 96 ? -13.315 10.243 17.475 1.00 97.00 96 VAL A C 1
ATOM 748 O O . VAL A 1 96 ? -13.280 9.471 18.430 1.00 97.00 96 VAL A O 1
ATOM 751 N N . GLU A 1 97 ? -12.983 9.850 16.252 1.00 95.88 97 GLU A N 1
ATOM 752 C CA . GLU A 1 97 ? -12.737 8.457 15.892 1.00 95.88 97 GLU A CA 1
ATOM 753 C C . GLU A 1 97 ? -11.375 7.957 16.375 1.00 95.88 97 GLU A C 1
ATOM 755 O O . GLU A 1 97 ? -11.197 6.753 16.564 1.00 95.88 97 GLU A O 1
ATOM 760 N N . TRP A 1 98 ? -10.427 8.851 16.661 1.00 96.62 98 TRP A N 1
ATOM 761 C CA . TRP A 1 98 ? -9.206 8.512 17.397 1.00 96.62 98 TRP A CA 1
ATOM 762 C C . TRP A 1 98 ? -9.444 8.351 18.914 1.00 96.62 98 TRP A C 1
ATOM 764 O O . TRP A 1 98 ? -8.527 8.015 19.667 1.00 96.62 98 TRP A O 1
ATOM 774 N N . GLY A 1 99 ? -10.686 8.543 19.374 1.00 95.81 99 GLY A N 1
ATOM 775 C CA . GLY A 1 99 ? -11.084 8.408 20.772 1.00 95.81 99 GLY A CA 1
ATOM 776 C C . GLY A 1 99 ? -10.542 9.540 21.634 1.00 95.81 99 GLY A C 1
ATOM 777 O O . GLY A 1 99 ? -10.037 9.280 22.721 1.00 95.81 99 GLY A O 1
ATOM 778 N N . CYS A 1 100 ? -10.550 10.773 21.116 1.00 95.56 100 CYS A N 1
ATOM 779 C CA . CYS A 1 100 ? -9.992 11.959 21.774 1.00 95.56 100 CYS A CA 1
ATOM 780 C C . CYS A 1 100 ? -8.523 11.783 22.216 1.00 95.56 100 CYS A C 1
ATOM 782 O O . CYS A 1 100 ? -8.101 12.381 23.199 1.00 95.56 100 CYS A O 1
ATOM 784 N N . GLY A 1 101 ? -7.753 10.942 21.514 1.00 93.25 101 GLY A N 1
ATOM 785 C CA . GLY A 1 101 ? -6.368 10.604 21.865 1.00 93.25 101 GLY A CA 1
ATOM 786 C C . GLY A 1 101 ? -6.197 9.410 22.806 1.00 93.25 101 GLY A C 1
ATOM 787 O O . GLY A 1 101 ? -5.074 8.973 23.032 1.00 93.25 101 GLY A O 1
ATOM 788 N N . MET A 1 102 ? -7.286 8.823 23.303 1.00 96.75 102 MET A N 1
ATOM 789 C CA . MET A 1 102 ? -7.270 7.715 24.270 1.00 96.75 102 MET A CA 1
ATOM 790 C C . MET A 1 102 ? -7.710 6.372 23.663 1.00 96.75 102 MET A C 1
ATOM 792 O O . MET A 1 102 ? -7.734 5.347 24.345 1.00 96.75 102 MET A O 1
ATOM 796 N N . GLY A 1 103 ? -8.014 6.327 22.361 1.00 95.62 103 GLY A N 1
ATOM 797 C CA . GLY A 1 103 ? -8.510 5.123 21.687 1.00 95.62 103 GLY A CA 1
ATOM 798 C C . GLY A 1 103 ? -7.487 3.991 21.522 1.00 95.62 103 GLY A C 1
ATOM 799 O O . GLY A 1 103 ? -7.816 2.968 20.923 1.00 95.62 103 GLY A O 1
ATOM 800 N N . HIS A 1 104 ? -6.245 4.162 21.992 1.00 97.25 104 HIS A N 1
ATOM 801 C CA . HIS A 1 104 ? -5.139 3.206 21.823 1.00 97.25 104 HIS A CA 1
ATOM 802 C C . HIS A 1 104 ? -4.905 2.789 20.359 1.00 97.25 104 HIS A C 1
ATOM 804 O O . HIS A 1 104 ? -4.426 1.695 20.066 1.00 97.25 104 HIS A O 1
ATOM 810 N N . LYS A 1 105 ? -5.249 3.670 19.416 1.00 96.69 105 LYS A N 1
ATOM 811 C CA . LYS A 1 105 ? -5.044 3.461 17.984 1.00 96.69 105 LYS A CA 1
ATOM 812 C C . LYS A 1 105 ? -3.626 3.896 17.627 1.00 96.69 105 LYS A C 1
ATOM 814 O O . LYS A 1 105 ? -3.372 5.081 17.416 1.00 96.69 105 LYS A O 1
ATOM 819 N N . GLN A 1 106 ? -2.703 2.937 17.610 1.00 96.44 106 GLN A N 1
ATOM 820 C CA . GLN A 1 106 ? -1.285 3.197 17.359 1.00 96.44 106 GLN A CA 1
ATOM 821 C C . GLN A 1 106 ? -1.033 3.427 15.871 1.00 96.44 106 GLN A C 1
ATOM 823 O O . GLN A 1 106 ? -1.459 2.624 15.040 1.00 96.44 106 GLN A O 1
ATOM 828 N N . ILE A 1 107 ? -0.299 4.488 15.545 1.00 95.44 107 ILE A N 1
ATOM 829 C CA . ILE A 1 107 ? 0.108 4.809 14.178 1.00 95.44 107 ILE A CA 1
ATOM 830 C C . ILE A 1 107 ? 1.620 4.643 14.085 1.00 95.44 107 ILE A C 1
ATOM 832 O O . ILE A 1 107 ? 2.370 5.259 14.837 1.00 95.44 107 ILE A O 1
ATOM 836 N N . SER A 1 108 ? 2.070 3.797 13.166 1.00 95.75 108 SER A N 1
ATOM 837 C CA . SER A 1 108 ? 3.482 3.579 12.872 1.00 95.75 108 SER A CA 1
ATOM 838 C C . SER A 1 108 ? 3.731 3.843 11.395 1.00 95.75 108 SER A C 1
ATOM 840 O O . SER A 1 108 ? 3.069 3.269 10.531 1.00 95.75 108 SER A O 1
ATOM 842 N N . ALA A 1 109 ? 4.699 4.702 11.101 1.00 93.50 109 ALA A N 1
ATOM 843 C CA . ALA A 1 109 ? 5.166 4.978 9.751 1.00 93.50 109 ALA A CA 1
ATOM 844 C C . ALA A 1 109 ? 6.658 4.663 9.684 1.00 93.50 109 ALA A C 1
ATOM 846 O O . ALA A 1 109 ? 7.399 4.985 10.611 1.00 93.50 109 ALA A O 1
ATOM 847 N N . GLY A 1 110 ? 7.095 4.018 8.608 1.00 93.06 110 GLY A N 1
ATOM 848 C CA . GLY A 1 110 ? 8.492 3.632 8.480 1.00 93.06 110 GLY A CA 1
ATOM 849 C C . GLY A 1 110 ? 8.889 3.375 7.040 1.00 93.06 110 GLY A C 1
ATOM 850 O O . GLY A 1 110 ? 8.096 2.881 6.238 1.00 93.06 110 GLY A O 1
ATOM 851 N N . LEU A 1 111 ? 10.138 3.714 6.736 1.00 95.00 111 LEU A N 1
ATOM 852 C CA . LEU A 1 111 ? 10.785 3.317 5.495 1.00 95.00 111 LEU A CA 1
ATOM 853 C C . LEU A 1 111 ? 11.081 1.810 5.524 1.00 95.00 111 LEU A C 1
ATOM 855 O O . LEU A 1 111 ? 11.280 1.219 6.588 1.00 95.00 111 LEU A O 1
ATOM 859 N N . MET A 1 112 ? 11.114 1.182 4.349 1.00 94.56 112 MET A N 1
ATOM 860 C CA . MET A 1 112 ? 11.504 -0.219 4.218 1.00 94.56 112 MET A CA 1
ATOM 861 C C . MET A 1 112 ? 12.953 -0.419 4.703 1.00 94.56 112 MET A C 1
ATOM 863 O O . MET A 1 112 ? 13.847 0.273 4.213 1.00 94.56 112 MET A O 1
ATOM 867 N N . PRO A 1 113 ? 13.222 -1.376 5.615 1.00 96.25 113 PRO A N 1
ATOM 868 C CA . PRO A 1 113 ? 14.589 -1.734 5.973 1.00 96.25 113 PRO A CA 1
ATOM 869 C C . PRO A 1 113 ? 15.386 -2.205 4.750 1.00 96.25 113 PRO A C 1
ATOM 871 O O . PRO A 1 113 ? 14.878 -2.983 3.940 1.00 96.25 113 PRO A O 1
ATOM 874 N N . GLY A 1 114 ? 16.637 -1.760 4.645 1.00 96.00 114 GLY A N 1
ATOM 875 C CA . GLY A 1 114 ? 17.575 -2.158 3.592 1.00 96.00 114 GLY A CA 1
ATOM 876 C C . GLY A 1 114 ? 18.687 -3.086 4.090 1.00 96.00 114 GLY A C 1
ATOM 877 O O . GLY A 1 114 ? 18.593 -3.684 5.163 1.00 96.00 114 GLY A O 1
ATOM 878 N N . GLY A 1 115 ? 19.760 -3.180 3.302 1.00 97.81 115 GLY A N 1
ATOM 879 C CA . GLY A 1 115 ? 20.974 -3.925 3.644 1.00 97.81 115 GLY A CA 1
ATOM 880 C C . GLY A 1 115 ? 20.926 -5.423 3.321 1.00 97.81 115 GLY A C 1
ATOM 881 O O . GLY A 1 115 ? 19.862 -6.022 3.142 1.00 97.81 115 GLY A O 1
ATOM 882 N N . ARG A 1 116 ? 22.117 -6.036 3.271 1.00 98.06 116 ARG A N 1
ATOM 883 C CA . ARG A 1 116 ? 22.336 -7.435 2.863 1.00 98.06 116 ARG A CA 1
ATOM 884 C C . ARG A 1 116 ? 21.471 -8.429 3.642 1.00 98.06 116 ARG A C 1
ATOM 886 O O . ARG A 1 116 ? 20.724 -9.185 3.031 1.00 98.06 116 ARG A O 1
ATOM 893 N N . LEU A 1 117 ? 21.492 -8.365 4.976 1.00 98.06 117 LEU A N 1
ATOM 894 C CA . LEU A 1 117 ? 20.748 -9.299 5.832 1.00 98.06 117 LEU A CA 1
ATOM 895 C C . LEU A 1 117 ? 19.233 -9.259 5.573 1.00 98.06 117 LEU A C 1
ATOM 897 O O . LEU A 1 117 ? 18.543 -10.276 5.668 1.00 98.06 117 LEU A O 1
ATOM 901 N N . ARG A 1 118 ? 18.682 -8.079 5.260 1.00 97.88 118 ARG A N 1
ATOM 902 C CA . ARG A 1 118 ? 17.259 -7.960 4.937 1.00 97.88 118 ARG A CA 1
ATOM 903 C C . ARG A 1 118 ? 16.945 -8.617 3.597 1.00 97.88 118 ARG A C 1
ATOM 905 O O . ARG A 1 118 ? 15.916 -9.281 3.507 1.00 97.88 118 ARG A O 1
ATOM 912 N N . MET A 1 119 ? 17.813 -8.449 2.600 1.00 97.88 119 MET A N 1
ATOM 913 C CA . MET A 1 119 ? 17.660 -9.090 1.293 1.00 97.88 119 MET A CA 1
ATOM 914 C C . MET A 1 119 ? 17.765 -10.612 1.401 1.00 97.88 119 MET A C 1
ATOM 916 O O . MET A 1 119 ? 16.862 -11.291 0.928 1.00 97.88 119 MET A O 1
ATOM 920 N N . GLU A 1 120 ? 18.761 -11.144 2.115 1.00 98.25 120 GLU A N 1
ATOM 921 C CA . GLU A 1 120 ? 18.919 -12.591 2.352 1.00 98.25 120 GLU A CA 1
ATOM 922 C C . GLU A 1 120 ? 17.651 -13.211 2.965 1.00 98.25 120 GLU A C 1
ATOM 924 O O . GLU A 1 120 ? 17.161 -14.243 2.510 1.00 98.25 120 GLU A O 1
ATOM 929 N N . LYS A 1 121 ? 17.043 -12.531 3.947 1.00 97.69 121 LYS A N 1
ATOM 930 C CA . LYS A 1 121 ? 15.782 -12.974 4.564 1.00 97.69 121 LYS A CA 1
ATOM 931 C C . LYS A 1 121 ? 14.574 -12.926 3.625 1.00 97.69 121 LYS A C 1
ATOM 933 O O . LYS A 1 121 ? 13.624 -13.663 3.854 1.00 97.69 121 LYS A O 1
ATOM 938 N N . LEU A 1 122 ? 14.545 -12.025 2.642 1.00 97.44 122 LEU A N 1
ATOM 939 C CA . LEU A 1 122 ? 13.454 -11.964 1.661 1.00 97.44 122 LEU A CA 1
ATOM 940 C C . LEU A 1 122 ? 13.660 -12.984 0.539 1.00 97.44 122 LEU A C 1
ATOM 942 O O . LEU A 1 122 ? 12.696 -13.624 0.129 1.00 97.44 122 LEU A O 1
ATOM 946 N N . ILE A 1 123 ? 14.904 -13.162 0.092 1.00 97.69 123 ILE A N 1
ATOM 947 C CA . ILE A 1 123 ? 15.296 -14.168 -0.899 1.00 97.69 123 ILE A CA 1
ATOM 948 C C . ILE A 1 123 ? 14.966 -15.567 -0.380 1.00 97.69 123 ILE A C 1
ATOM 950 O O . ILE A 1 123 ? 14.325 -16.327 -1.098 1.00 97.69 123 ILE A O 1
ATOM 954 N N . SER A 1 124 ? 15.244 -15.870 0.892 1.00 98.06 124 SER A N 1
ATOM 955 C CA . SER A 1 124 ? 14.911 -17.184 1.458 1.00 98.06 124 SER A CA 1
ATOM 956 C C . SER A 1 124 ? 13.410 -17.501 1.424 1.00 98.06 124 SER A C 1
ATOM 958 O O . SER A 1 124 ? 13.019 -18.661 1.292 1.00 98.06 124 SER A O 1
ATOM 960 N N . LEU A 1 125 ? 12.529 -16.493 1.483 1.00 97.75 125 LEU A N 1
ATOM 961 C CA . LEU A 1 125 ? 11.084 -16.696 1.306 1.00 97.75 125 LEU A CA 1
ATOM 962 C C . LEU A 1 125 ? 10.716 -17.034 -0.145 1.00 97.75 125 LEU A C 1
ATOM 964 O O . LEU A 1 125 ? 9.734 -17.743 -0.364 1.00 97.75 125 LEU A O 1
ATOM 968 N N . ILE A 1 126 ? 11.471 -16.519 -1.117 1.00 96.81 126 ILE A N 1
ATOM 969 C CA . ILE A 1 126 ? 11.305 -16.836 -2.541 1.00 96.81 126 ILE A CA 1
ATOM 970 C C . ILE A 1 126 ? 11.809 -18.257 -2.805 1.00 96.81 126 ILE A C 1
ATOM 972 O O . ILE A 1 126 ? 11.073 -19.070 -3.356 1.00 96.81 126 ILE A O 1
ATOM 976 N N . GLU A 1 127 ? 13.021 -18.577 -2.348 1.00 97.38 127 GLU A N 1
ATOM 977 C CA . GLU A 1 127 ? 13.659 -19.890 -2.527 1.00 97.38 127 GLU A CA 1
ATOM 978 C C . GLU A 1 127 ? 12.852 -21.020 -1.879 1.00 97.38 127 GLU A C 1
ATOM 980 O O . GLU A 1 127 ? 12.719 -22.099 -2.447 1.00 97.38 127 GLU A O 1
ATOM 985 N N . THR A 1 128 ? 12.239 -20.759 -0.720 1.00 97.69 128 THR A N 1
ATOM 986 C CA . THR A 1 128 ? 11.355 -21.723 -0.038 1.00 97.69 128 THR A CA 1
ATOM 987 C C . THR A 1 128 ? 9.920 -21.736 -0.578 1.00 97.69 128 THR A C 1
ATOM 989 O O . THR A 1 128 ? 9.051 -22.388 0.001 1.00 97.69 128 THR A O 1
ATOM 992 N N . GLY A 1 129 ? 9.631 -20.997 -1.655 1.00 94.25 129 GLY A N 1
ATOM 993 C CA . GLY A 1 129 ? 8.319 -20.972 -2.310 1.00 94.25 129 GLY A CA 1
ATOM 994 C C . GLY A 1 129 ? 7.200 -20.299 -1.506 1.00 94.25 129 GLY A C 1
ATOM 995 O O . GLY A 1 129 ? 6.030 -20.401 -1.876 1.00 94.25 129 GLY A O 1
ATOM 996 N N . ARG A 1 130 ? 7.520 -19.592 -0.413 1.00 94.81 130 ARG A N 1
ATOM 997 C CA . ARG A 1 130 ? 6.529 -18.905 0.439 1.00 94.81 130 ARG A CA 1
ATOM 998 C C . ARG A 1 130 ? 5.969 -17.646 -0.214 1.00 94.81 130 ARG A C 1
ATOM 1000 O O . ARG A 1 130 ? 4.829 -17.274 0.065 1.00 94.81 130 ARG A O 1
ATOM 1007 N N . ILE A 1 131 ? 6.758 -16.983 -1.061 1.00 92.56 131 ILE A N 1
ATOM 1008 C CA . ILE A 1 131 ? 6.322 -15.831 -1.856 1.00 92.56 131 ILE A CA 1
ATOM 1009 C C . ILE A 1 131 ? 6.777 -15.978 -3.309 1.00 92.56 131 ILE A C 1
ATOM 1011 O O . ILE A 1 131 ? 7.867 -16.465 -3.583 1.00 92.56 131 ILE A O 1
ATOM 1015 N N . ASN A 1 132 ? 5.952 -15.511 -4.247 1.00 92.94 132 ASN A N 1
ATOM 1016 C CA . ASN A 1 132 ? 6.302 -15.456 -5.665 1.00 92.94 132 ASN A CA 1
ATOM 1017 C C . ASN A 1 132 ? 6.081 -14.029 -6.209 1.00 92.94 132 ASN A C 1
ATOM 1019 O O . ASN A 1 132 ? 4.950 -13.692 -6.584 1.00 92.94 132 ASN A O 1
ATOM 1023 N N . PRO A 1 133 ? 7.130 -13.183 -6.252 1.00 90.56 133 PRO A N 1
ATOM 1024 C CA . PRO A 1 133 ? 7.019 -11.794 -6.692 1.00 90.56 133 PRO A CA 1
ATOM 1025 C C . PRO A 1 133 ? 6.881 -11.642 -8.212 1.00 90.56 133 PRO A C 1
ATOM 1027 O O . PRO A 1 133 ? 6.497 -10.567 -8.663 1.00 90.56 133 PRO A O 1
ATOM 1030 N N . SER A 1 134 ? 7.112 -12.697 -9.009 1.00 91.19 134 SER A N 1
ATOM 1031 C CA . SER A 1 134 ? 6.988 -12.624 -10.479 1.00 91.19 134 SER A CA 1
ATOM 1032 C C . SER A 1 134 ? 5.600 -12.166 -10.941 1.00 91.19 134 SER A C 1
ATOM 1034 O O . SER A 1 134 ? 5.477 -11.528 -11.979 1.00 91.19 134 SER A O 1
ATOM 1036 N N . ARG A 1 135 ? 4.559 -12.398 -10.129 1.00 90.31 135 ARG A N 1
ATOM 1037 C CA . ARG A 1 135 ? 3.180 -11.949 -10.387 1.00 90.31 135 ARG A CA 1
ATOM 1038 C C . ARG A 1 135 ? 2.993 -10.428 -10.346 1.00 90.31 135 ARG A C 1
ATOM 1040 O O . ARG A 1 135 ? 1.933 -9.949 -10.739 1.00 90.31 135 ARG A O 1
ATOM 1047 N N . LEU A 1 136 ? 3.969 -9.682 -9.827 1.00 90.62 136 LEU A N 1
ATOM 1048 C CA . LEU A 1 136 ? 3.972 -8.217 -9.853 1.00 90.62 136 LEU A CA 1
ATOM 1049 C C . LEU A 1 136 ? 4.479 -7.673 -11.192 1.00 90.62 136 LEU A C 1
ATOM 1051 O O . LEU A 1 136 ? 4.162 -6.542 -11.549 1.00 90.62 136 LEU A O 1
ATOM 1055 N N . VAL A 1 137 ? 5.253 -8.467 -11.933 1.00 93.25 137 VAL A N 1
ATOM 1056 C CA . VAL A 1 137 ? 5.854 -8.052 -13.199 1.00 93.25 137 VAL A CA 1
ATOM 1057 C C . VAL A 1 137 ? 4.798 -8.129 -14.290 1.00 93.25 137 VAL A C 1
ATOM 1059 O O . VAL A 1 137 ? 4.295 -9.203 -14.610 1.00 93.25 137 VAL A O 1
ATOM 1062 N N . THR A 1 138 ? 4.461 -6.975 -14.853 1.00 94.69 138 THR A N 1
ATOM 1063 C CA . THR A 1 138 ? 3.427 -6.850 -15.899 1.00 94.69 138 THR A CA 1
ATOM 1064 C C . THR A 1 138 ? 4.000 -6.521 -17.264 1.00 94.69 138 THR A C 1
ATOM 1066 O O . THR A 1 138 ? 3.445 -6.950 -18.265 1.00 94.69 138 THR A O 1
ATOM 1069 N N . HIS A 1 139 ? 5.122 -5.805 -17.296 1.00 96.69 139 HIS A N 1
ATOM 1070 C CA . HIS A 1 139 ? 5.756 -5.337 -18.519 1.00 96.69 139 HIS A CA 1
ATOM 1071 C C . HIS A 1 139 ? 7.246 -5.661 -18.447 1.00 96.69 139 HIS A C 1
ATOM 1073 O O . HIS A 1 139 ? 7.869 -5.488 -17.396 1.00 96.69 139 HIS A O 1
ATOM 1079 N N . LYS A 1 140 ? 7.795 -6.176 -19.546 1.00 97.44 140 LYS A N 1
ATOM 1080 C CA . LYS A 1 140 ? 9.207 -6.536 -19.673 1.00 97.44 140 LYS A CA 1
ATOM 1081 C C . LYS A 1 140 ? 9.787 -5.789 -20.861 1.00 97.44 140 LYS A C 1
ATOM 1083 O O . LYS A 1 140 ? 9.262 -5.905 -21.964 1.00 97.44 140 LYS A O 1
ATOM 1088 N N . PHE A 1 141 ? 10.859 -5.062 -20.614 1.00 97.50 141 PHE A N 1
ATOM 1089 C CA . PHE A 1 141 ? 11.619 -4.329 -21.612 1.00 97.50 141 PHE A CA 1
ATOM 1090 C C . PHE A 1 141 ? 13.039 -4.882 -21.685 1.00 97.50 141 PHE A C 1
ATOM 1092 O O . PHE A 1 141 ? 13.519 -5.468 -20.714 1.00 97.50 141 PHE A O 1
ATOM 1099 N N . TYR A 1 142 ? 13.706 -4.673 -22.813 1.00 97.88 142 TYR A N 1
ATOM 1100 C CA . TYR A 1 142 ? 15.059 -5.159 -23.069 1.00 97.88 142 TYR A CA 1
ATOM 1101 C C . TYR A 1 142 ? 15.882 -4.020 -23.663 1.00 97.88 142 TYR A C 1
ATOM 1103 O O . TYR A 1 142 ? 15.422 -3.387 -24.612 1.00 97.88 142 TYR A O 1
ATOM 1111 N N . GLY A 1 143 ? 17.061 -3.770 -23.096 1.00 97.44 143 GLY A N 1
ATOM 1112 C CA . GLY A 1 143 ? 17.937 -2.664 -23.486 1.00 97.44 143 GLY A CA 1
ATOM 1113 C C . GLY A 1 143 ? 17.872 -1.475 -22.525 1.00 97.44 143 GLY A C 1
ATOM 1114 O O . GLY A 1 143 ? 16.824 -1.142 -21.967 1.00 97.44 143 GLY A O 1
ATOM 1115 N N . PHE A 1 144 ? 19.023 -0.836 -22.304 1.00 97.12 144 PHE A N 1
ATOM 1116 C CA . PHE A 1 144 ? 19.158 0.300 -21.384 1.00 97.12 144 PHE A CA 1
ATOM 1117 C C . PHE A 1 144 ? 18.354 1.533 -21.834 1.00 97.12 144 PHE A C 1
ATOM 1119 O O . PHE A 1 144 ? 17.831 2.276 -21.005 1.00 97.12 144 PHE A O 1
ATOM 1126 N N . ASP A 1 145 ? 18.187 1.715 -23.143 1.00 97.06 145 ASP A N 1
ATOM 1127 C CA . ASP A 1 145 ? 17.365 2.760 -23.761 1.00 97.06 145 ASP A CA 1
ATOM 1128 C C . ASP A 1 145 ? 15.888 2.695 -23.329 1.00 97.06 145 ASP A C 1
ATOM 1130 O O . ASP A 1 145 ? 15.184 3.703 -23.347 1.00 97.06 145 ASP A O 1
ATOM 1134 N N . LYS A 1 146 ? 15.420 1.535 -22.853 1.00 98.00 146 LYS A N 1
ATOM 1135 C CA . LYS A 1 146 ? 14.038 1.341 -22.393 1.00 98.00 146 LYS A CA 1
ATOM 1136 C C . LYS A 1 146 ? 13.756 1.795 -20.966 1.00 98.00 146 LYS A C 1
ATOM 1138 O O . LYS A 1 146 ? 12.602 1.753 -20.535 1.00 98.00 146 LYS A O 1
ATOM 1143 N N . VAL A 1 147 ? 14.764 2.257 -20.226 1.00 97.44 147 VAL A N 1
ATOM 1144 C CA . VAL A 1 147 ? 14.570 2.769 -18.859 1.00 97.44 147 VAL A CA 1
ATOM 1145 C C . VAL A 1 147 ? 13.646 3.990 -18.841 1.00 97.44 147 VAL A C 1
ATOM 1147 O O . VAL A 1 147 ? 12.782 4.076 -17.968 1.00 97.44 147 VAL A O 1
ATOM 1150 N N . GLU A 1 148 ? 13.773 4.898 -19.811 1.00 97.69 148 GLU A N 1
ATOM 1151 C CA . GLU A 1 148 ? 12.910 6.082 -19.912 1.00 97.69 148 GLU A CA 1
ATOM 1152 C C . GLU A 1 148 ? 11.446 5.693 -20.158 1.00 97.69 148 GLU A C 1
ATOM 1154 O O . GLU A 1 148 ? 10.553 6.133 -19.433 1.00 97.69 148 GLU A O 1
ATOM 1159 N N . GLU A 1 149 ? 11.209 4.800 -21.121 1.00 97.31 149 GLU A N 1
ATOM 1160 C CA . GLU A 1 149 ? 9.876 4.287 -21.455 1.00 97.31 149 GLU A CA 1
ATOM 1161 C C . GLU A 1 149 ? 9.214 3.612 -20.239 1.00 97.31 149 GLU A C 1
ATOM 1163 O O . GLU A 1 149 ? 8.066 3.907 -19.891 1.00 97.31 149 GLU A O 1
ATOM 1168 N N . ALA A 1 150 ? 9.963 2.764 -19.524 1.00 97.38 150 ALA A N 1
ATOM 1169 C CA . ALA A 1 150 ? 9.486 2.098 -18.315 1.00 97.38 150 ALA A CA 1
ATOM 1170 C C . ALA A 1 150 ? 9.178 3.084 -17.170 1.00 97.38 150 ALA A C 1
ATOM 1172 O O . ALA A 1 150 ? 8.227 2.870 -16.411 1.00 97.38 150 ALA A O 1
ATOM 1173 N N . LEU A 1 151 ? 9.951 4.167 -17.036 1.00 97.31 151 LEU A N 1
ATOM 1174 C CA . LEU A 1 151 ? 9.719 5.201 -16.026 1.00 97.31 151 LEU A CA 1
ATOM 1175 C C . LEU A 1 151 ? 8.482 6.048 -16.352 1.00 97.31 151 LEU A C 1
ATOM 1177 O O . LEU A 1 151 ? 7.651 6.278 -15.468 1.00 97.31 151 LEU A O 1
ATOM 1181 N N . LEU A 1 152 ? 8.325 6.479 -17.607 1.00 97.50 152 LEU A N 1
ATOM 1182 C CA . LEU A 1 152 ? 7.153 7.238 -18.057 1.00 97.50 152 LEU A CA 1
ATOM 1183 C C . LEU A 1 152 ? 5.863 6.428 -17.883 1.00 97.50 152 LEU A C 1
ATOM 1185 O O . LEU A 1 152 ? 4.857 6.958 -17.410 1.00 97.50 152 LEU A O 1
ATOM 1189 N N . MET A 1 153 ? 5.914 5.113 -18.099 1.00 96.06 153 MET A N 1
ATOM 1190 C CA . MET A 1 153 ? 4.788 4.221 -17.815 1.00 96.06 153 MET A CA 1
ATOM 1191 C C . MET A 1 153 ? 4.332 4.275 -16.341 1.00 96.06 153 MET A C 1
ATOM 1193 O O . MET A 1 153 ? 3.130 4.229 -16.070 1.00 96.06 153 MET A O 1
ATOM 1197 N N . MET A 1 154 ? 5.250 4.430 -15.376 1.00 92.88 154 MET A N 1
ATOM 1198 C CA . MET A 1 154 ? 4.906 4.572 -13.948 1.00 92.88 154 MET A CA 1
ATOM 1199 C C . MET A 1 154 ? 4.243 5.916 -13.611 1.00 92.88 154 MET A C 1
ATOM 1201 O O . MET A 1 154 ? 3.551 6.017 -12.590 1.00 92.88 154 MET A O 1
ATOM 1205 N N . LYS A 1 155 ? 4.430 6.933 -14.459 1.00 93.25 155 LYS A N 1
ATOM 1206 C CA . LYS A 1 155 ? 3.724 8.216 -14.384 1.00 93.25 155 LYS A CA 1
ATOM 1207 C C . LYS A 1 155 ? 2.317 8.099 -14.976 1.00 93.25 155 LYS A C 1
ATOM 1209 O O . LYS A 1 155 ? 1.358 8.462 -14.295 1.00 93.25 155 LYS A O 1
ATOM 1214 N N . ASP A 1 156 ? 2.197 7.546 -16.182 1.00 94.62 156 ASP A N 1
ATOM 1215 C CA . ASP A 1 156 ? 0.933 7.497 -16.934 1.00 94.62 156 ASP A CA 1
ATOM 1216 C C . ASP A 1 156 ? -0.043 6.424 -16.419 1.00 94.62 156 ASP A C 1
ATOM 1218 O O . ASP A 1 156 ? -1.260 6.571 -16.542 1.00 94.62 156 ASP A O 1
ATOM 1222 N N . LYS A 1 157 ? 0.481 5.363 -15.788 1.00 91.19 157 LYS A N 1
ATOM 1223 C CA . LYS A 1 157 ? -0.268 4.306 -15.080 1.00 91.19 157 LYS A CA 1
ATOM 1224 C C . LYS A 1 157 ? -1.408 3.678 -15.906 1.00 91.19 157 LYS A C 1
ATOM 1226 O O . LYS A 1 157 ? -2.575 3.746 -15.494 1.00 91.19 157 LYS A O 1
ATOM 1231 N N . PRO A 1 158 ? -1.108 3.007 -17.040 1.00 92.50 158 PRO A N 1
ATOM 1232 C CA . PRO A 1 158 ? -2.118 2.269 -17.789 1.00 92.50 158 PRO A CA 1
ATOM 1233 C C . PRO A 1 158 ? -2.775 1.179 -16.931 1.00 92.50 158 PRO A C 1
ATOM 1235 O O . PRO A 1 158 ? -2.229 0.692 -15.937 1.00 92.50 158 PRO A O 1
ATOM 1238 N N . ARG A 1 159 ? -4.004 0.802 -17.301 1.00 88.19 159 ARG A N 1
ATOM 1239 C CA . ARG A 1 159 ? -4.877 -0.042 -16.463 1.00 88.19 159 ARG A CA 1
ATOM 1240 C C . ARG A 1 159 ? -4.335 -1.434 -16.189 1.00 88.19 159 ARG A C 1
ATOM 1242 O O . ARG A 1 159 ? -4.847 -2.077 -15.282 1.00 88.19 159 ARG A O 1
ATOM 1249 N N . ASP A 1 160 ? -3.387 -1.917 -16.972 1.00 89.44 160 ASP A N 1
ATOM 1250 C CA . ASP A 1 160 ? -2.745 -3.225 -16.898 1.00 89.44 160 ASP A CA 1
ATOM 1251 C C . ASP A 1 160 ? -1.352 -3.178 -16.243 1.00 89.44 160 ASP A C 1
ATOM 1253 O O . ASP A 1 160 ? -0.788 -4.236 -15.950 1.00 89.44 160 ASP A O 1
ATOM 1257 N N . LEU A 1 161 ? -0.865 -2.002 -15.844 1.00 90.88 161 LEU A N 1
ATOM 1258 C CA . LEU A 1 161 ? 0.381 -1.845 -15.097 1.00 90.88 161 LEU A CA 1
ATOM 1259 C C . LEU A 1 161 ? 0.278 -2.368 -13.655 1.00 90.88 161 LEU A C 1
ATOM 1261 O O . LEU A 1 161 ? -0.735 -2.185 -12.975 1.00 90.88 161 LEU A O 1
ATOM 1265 N N . ILE A 1 162 ? 1.331 -3.036 -13.181 1.00 91.69 162 ILE A N 1
ATOM 1266 C CA . ILE A 1 162 ? 1.658 -3.194 -11.750 1.00 91.69 162 ILE A CA 1
ATOM 1267 C C . ILE A 1 162 ? 3.105 -2.752 -11.538 1.00 91.69 162 ILE A C 1
ATOM 1269 O O . ILE A 1 162 ? 3.345 -1.805 -10.801 1.00 91.69 162 ILE A O 1
ATOM 1273 N N . GLN A 1 163 ? 4.045 -3.428 -12.200 1.00 93.81 163 GLN A N 1
ATOM 1274 C CA . GLN A 1 163 ? 5.466 -3.097 -12.187 1.00 93.81 163 GLN A CA 1
ATOM 1275 C C . GLN A 1 163 ? 6.089 -3.451 -13.552 1.00 93.81 163 GLN A C 1
ATOM 1277 O O . GLN A 1 163 ? 5.852 -4.565 -14.048 1.00 93.81 163 GLN A O 1
ATOM 1282 N N . PRO A 1 164 ? 6.862 -2.543 -14.171 1.00 96.44 164 PRO A N 1
ATOM 1283 C CA . PRO A 1 164 ? 7.723 -2.848 -15.305 1.00 96.44 164 PRO A CA 1
ATOM 1284 C C . PRO A 1 164 ? 9.113 -3.314 -14.835 1.00 96.44 164 PRO A C 1
ATOM 1286 O O . PRO A 1 164 ? 9.590 -2.907 -13.774 1.00 96.44 164 PRO A O 1
ATOM 1289 N N . ILE A 1 165 ? 9.768 -4.165 -15.626 1.00 97.56 165 ILE A N 1
ATOM 1290 C CA . ILE A 1 165 ? 11.182 -4.539 -15.468 1.00 97.56 165 ILE A CA 1
ATOM 1291 C C . ILE A 1 165 ? 11.903 -4.292 -16.791 1.00 97.56 165 ILE A C 1
ATOM 1293 O O . ILE A 1 165 ? 11.374 -4.631 -17.848 1.00 97.56 165 ILE A O 1
ATOM 1297 N N . VAL A 1 166 ? 13.115 -3.744 -16.714 1.00 97.81 166 VAL A N 1
ATOM 1298 C CA . VAL A 1 166 ? 14.036 -3.597 -17.844 1.00 97.81 166 VAL A CA 1
ATOM 1299 C C . VAL A 1 166 ? 15.193 -4.570 -17.643 1.00 97.81 166 VAL A C 1
ATOM 1301 O O . VAL A 1 166 ? 15.854 -4.535 -16.605 1.00 97.81 166 VAL A O 1
ATOM 1304 N N . PHE A 1 167 ? 15.411 -5.451 -18.612 1.00 97.44 167 PHE A N 1
ATOM 1305 C CA . PHE A 1 167 ? 16.559 -6.347 -18.657 1.00 97.44 167 PHE A CA 1
ATOM 1306 C C . PHE A 1 167 ? 17.690 -5.661 -19.424 1.00 97.44 167 PHE A C 1
ATOM 1308 O O . PHE A 1 167 ? 17.488 -5.173 -20.537 1.00 97.44 167 PHE A O 1
ATOM 1315 N N . ILE A 1 168 ? 18.862 -5.602 -18.797 1.00 95.38 168 ILE A N 1
ATOM 1316 C CA . ILE A 1 168 ? 20.093 -5.082 -19.387 1.00 95.38 168 ILE A CA 1
ATOM 1317 C C . ILE A 1 168 ? 21.023 -6.287 -19.486 1.00 95.38 168 ILE A C 1
ATOM 1319 O O . ILE A 1 168 ? 21.397 -6.851 -18.456 1.00 95.38 168 ILE A O 1
ATOM 1323 N N . GLU A 1 169 ? 21.295 -6.705 -20.716 1.00 80.12 169 GLU A N 1
ATOM 1324 C CA . GLU A 1 169 ? 22.276 -7.739 -21.059 1.00 80.12 169 GLU A CA 1
ATOM 1325 C C . GLU A 1 169 ? 23.556 -7.082 -21.576 1.00 80.12 169 GLU A C 1
ATOM 1327 O O . GLU A 1 169 ? 23.440 -6.029 -22.250 1.00 80.12 169 GLU A O 1
#

Radius of gyration: 18.3 Å; chains: 1; bounding box: 45×42×48 Å

Foldseek 3Di:
DEFEAAAPLQPPARQGQDDDPPPDRPRPRPGDPPPDPDDPLVSQCVVVVNQADQEYEYAHYELCVQVSRLSRHAQLHEYEYAHDHDDDDHRDDDCVSCVNVRSNYYYHYDYDDDDDVVVVVVVVCVVVVVDDCVVQEQAEAEAPVCPVVQVVCVVNNPNRHRHHDYDYD